Protein AF-A0A6V7IJY2-F1 (afdb_monomer)

pLDDT: mean 71.5, std 13.2, range [36.22, 89.38]

Secondary structure (DSSP, 8-state):
-PPPSS---TT-EEEEEE-S-BTTBSSS--SS-EEEEEEEE-HHHHTTSSS---TTEEEEEETTEEEEEE----

Foldseek 3Di:
DDDDPDDFDFFDKDKDWAQAADPVGNPDGHPDIDMDMWTWHPPVVVPPDDPDDDPQWIWTD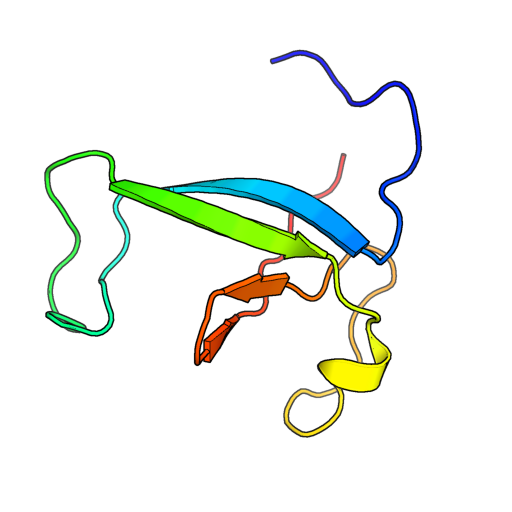DDPDIDTDRPPHD

Sequence (74 aa):
INLPDSDITVGDECVFAGFGASEENPEENSEHLRYGYGKIWSTHKCNGKLPTLKEYEFCFHHRKNTSLTTVPGH

Radius of gyration: 13.29 Å; Cα contacts (8 Å, |Δi|>4): 103; chains: 1; bounding box: 34×25×33 Å

Structure (mmCIF, N/CA/C/O backbone):
data_AF-A0A6V7IJY2-F1
#
_entry.id   AF-A0A6V7IJY2-F1
#
loop_
_atom_site.group_PDB
_atom_site.id
_atom_site.type_symbol
_atom_site.label_atom_id
_atom_site.label_alt_id
_atom_site.label_comp_id
_atom_site.label_asym_id
_atom_site.label_entity_id
_atom_site.label_seq_id
_atom_site.pdbx_PDB_ins_code
_atom_site.Cartn_x
_atom_site.Cartn_y
_atom_site.Cartn_z
_atom_site.occupancy
_atom_site.B_iso_or_equiv
_atom_site.auth_seq_id
_atom_site.auth_comp_id
_atom_site.auth_asym_id
_atom_site.auth_atom_id
_atom_site.pdbx_PDB_model_num
ATOM 1 N N . ILE A 1 1 ? -13.326 9.310 -9.683 1.00 61.75 1 ILE A N 1
ATOM 2 C CA . ILE A 1 1 ? -12.904 8.629 -8.438 1.00 61.75 1 ILE A CA 1
ATOM 3 C C . ILE A 1 1 ? -14.085 8.750 -7.487 1.00 61.75 1 ILE A C 1
ATOM 5 O O . ILE A 1 1 ? -14.531 9.874 -7.300 1.00 61.75 1 ILE A O 1
ATOM 9 N N . ASN A 1 2 ? -14.638 7.637 -6.998 1.00 71.75 2 ASN A N 1
ATOM 10 C CA . ASN A 1 2 ? -15.641 7.659 -5.927 1.00 71.75 2 ASN A CA 1
ATOM 11 C C . ASN A 1 2 ? -14.898 7.494 -4.601 1.00 71.75 2 ASN A C 1
ATOM 13 O O . ASN A 1 2 ? -13.995 6.660 -4.528 1.00 71.75 2 ASN A O 1
ATOM 17 N N . LEU A 1 3 ? -15.243 8.304 -3.603 1.00 76.25 3 LEU A N 1
ATOM 18 C CA . LEU A 1 3 ? -14.697 8.153 -2.256 1.00 76.25 3 LEU A CA 1
ATOM 19 C C . LEU A 1 3 ? -15.327 6.921 -1.585 1.00 76.25 3 LEU A C 1
ATOM 21 O O . LEU A 1 3 ? -16.459 6.572 -1.928 1.00 76.25 3 LEU A O 1
ATOM 25 N N . PRO A 1 4 ? -14.609 6.235 -0.683 1.00 75.75 4 PRO A N 1
ATOM 26 C CA . PRO A 1 4 ? -15.170 5.108 0.049 1.00 75.75 4 PRO A CA 1
ATOM 27 C C . PRO A 1 4 ? -16.292 5.573 0.989 1.00 75.75 4 PRO A C 1
ATOM 29 O O . PRO A 1 4 ? -16.123 6.529 1.743 1.00 75.75 4 PRO A O 1
ATOM 32 N N . ASP A 1 5 ? -17.424 4.867 0.961 1.00 83.75 5 ASP A N 1
ATOM 33 C CA . ASP A 1 5 ? -18.588 5.142 1.821 1.00 83.75 5 ASP A CA 1
ATOM 34 C C . ASP A 1 5 ? -18.454 4.520 3.225 1.00 83.75 5 ASP A C 1
ATOM 36 O O . ASP A 1 5 ? -19.296 4.736 4.099 1.00 83.75 5 ASP A O 1
ATOM 40 N N . SER A 1 6 ? -17.412 3.717 3.444 1.00 82.06 6 SER A N 1
ATOM 41 C CA . SER A 1 6 ? -17.148 3.010 4.694 1.00 82.06 6 SER A CA 1
ATOM 42 C C . SER A 1 6 ? -15.657 2.944 4.993 1.00 82.06 6 SER A C 1
ATOM 44 O O . SER A 1 6 ? -14.827 2.946 4.081 1.00 82.06 6 SER A O 1
ATOM 46 N N . ASP A 1 7 ? -15.331 2.806 6.275 1.00 81.19 7 ASP A N 1
ATOM 47 C CA . ASP A 1 7 ? -13.960 2.577 6.715 1.00 81.19 7 ASP A CA 1
ATOM 48 C C . ASP A 1 7 ? -13.408 1.256 6.164 1.00 81.19 7 ASP A C 1
ATOM 50 O O . ASP A 1 7 ? -14.119 0.259 6.029 1.00 81.19 7 ASP A O 1
ATOM 54 N N . ILE A 1 8 ? -12.109 1.255 5.874 1.00 79.12 8 ILE A N 1
ATOM 55 C CA . ILE A 1 8 ? -11.366 0.071 5.444 1.00 79.12 8 ILE A CA 1
ATOM 56 C C . ILE A 1 8 ? -11.049 -0.791 6.671 1.00 79.12 8 ILE A C 1
ATOM 58 O O . ILE A 1 8 ? -10.518 -0.293 7.668 1.00 79.12 8 ILE A O 1
ATOM 62 N N . THR A 1 9 ? -11.307 -2.097 6.595 1.00 83.00 9 THR A N 1
ATOM 63 C CA . THR A 1 9 ? -11.099 -3.039 7.701 1.00 83.00 9 THR A CA 1
ATOM 64 C C . THR A 1 9 ? -9.962 -4.030 7.440 1.00 83.00 9 THR A C 1
ATOM 66 O O . THR A 1 9 ? -9.579 -4.331 6.309 1.00 83.00 9 THR A O 1
ATOM 69 N N . VAL A 1 10 ? -9.370 -4.555 8.518 1.00 82.12 10 VAL A N 1
ATOM 70 C CA . VAL A 1 10 ? -8.326 -5.587 8.422 1.00 82.12 10 VAL A CA 1
ATOM 71 C C . VAL A 1 10 ? -8.918 -6.864 7.827 1.00 82.12 10 VAL A C 1
ATOM 73 O O . VAL A 1 10 ? -9.848 -7.439 8.383 1.00 82.12 10 VAL A O 1
ATOM 76 N N . GLY A 1 11 ? -8.304 -7.358 6.754 1.00 82.00 11 GLY A N 1
ATOM 77 C CA . GLY A 1 11 ? -8.743 -8.538 6.013 1.00 82.00 11 GLY A CA 1
ATOM 78 C C . GLY A 1 11 ? -9.426 -8.216 4.686 1.00 82.00 11 GLY A C 1
ATOM 79 O O . GLY A 1 11 ? -9.499 -9.122 3.850 1.00 82.00 11 GLY A O 1
ATOM 80 N N . ASP A 1 12 ? -9.836 -6.962 4.469 1.00 84.69 12 ASP A N 1
ATOM 81 C CA . ASP A 1 12 ? -10.438 -6.525 3.209 1.00 84.69 12 ASP A CA 1
ATOM 82 C C . ASP A 1 12 ? -9.486 -6.751 2.039 1.00 84.69 12 ASP A C 1
ATOM 84 O O . ASP A 1 12 ? -8.277 -6.518 2.140 1.00 84.69 12 ASP A O 1
ATOM 88 N N . GLU A 1 13 ? -10.042 -7.235 0.929 1.00 85.62 13 GLU A N 1
ATOM 89 C CA . GLU A 1 13 ? -9.308 -7.446 -0.312 1.00 85.62 13 GLU A CA 1
ATOM 90 C C . GLU A 1 13 ? -9.229 -6.145 -1.104 1.00 85.62 13 GLU A C 1
ATOM 92 O O . GLU A 1 13 ? -10.222 -5.444 -1.286 1.00 85.62 13 GLU A O 1
ATOM 97 N N . CYS A 1 14 ? -8.038 -5.822 -1.595 1.00 82.06 14 CYS A N 1
ATOM 98 C CA . CYS A 1 14 ? -7.804 -4.616 -2.372 1.00 82.06 14 CYS A CA 1
ATOM 99 C C . CYS A 1 14 ? -6.932 -4.894 -3.597 1.00 82.06 14 CYS A C 1
ATOM 101 O O . CYS A 1 14 ? -6.138 -5.842 -3.636 1.00 82.06 14 CYS A O 1
ATOM 103 N N . VAL A 1 15 ? -7.100 -4.042 -4.608 1.00 85.12 15 VAL A N 1
ATOM 104 C CA . VAL A 1 15 ? -6.292 -4.033 -5.828 1.00 85.12 15 VAL A CA 1
ATOM 105 C C . VAL A 1 15 ? -5.377 -2.823 -5.777 1.00 85.12 15 VAL A C 1
ATOM 107 O O . VAL A 1 15 ? -5.841 -1.706 -5.560 1.00 85.12 15 VAL A O 1
ATOM 110 N N . PHE A 1 16 ? -4.089 -3.034 -6.010 1.00 77.81 16 PHE A N 1
ATOM 111 C CA . PHE A 1 16 ? -3.141 -1.955 -6.244 1.00 77.81 16 PHE A CA 1
ATOM 112 C C . PHE A 1 16 ? -2.824 -1.873 -7.728 1.00 77.81 16 PHE A C 1
ATOM 114 O O . PHE A 1 16 ? -2.741 -2.894 -8.410 1.00 77.81 16 PHE A O 1
ATOM 121 N N . ALA A 1 17 ? -2.634 -0.654 -8.216 1.00 83.56 17 ALA A N 1
ATOM 122 C CA . ALA A 1 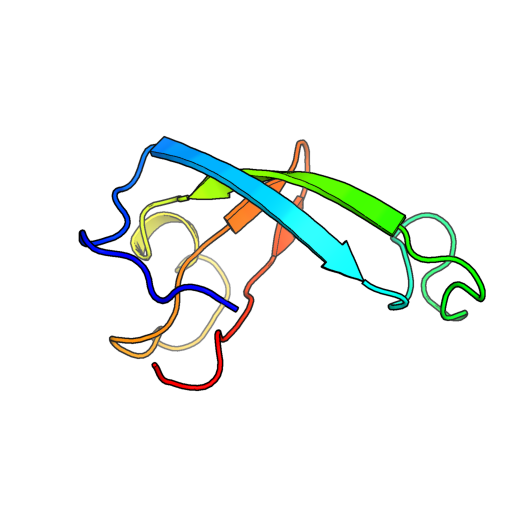17 ? -2.216 -0.402 -9.580 1.00 83.56 17 ALA A CA 1
ATOM 123 C C . ALA A 1 17 ? -1.095 0.638 -9.584 1.00 83.56 17 ALA A C 1
ATOM 125 O O . ALA A 1 17 ? -1.168 1.629 -8.858 1.00 83.56 17 ALA A O 1
ATOM 126 N N . GLY A 1 18 ? -0.054 0.420 -10.382 1.00 85.12 18 GLY A N 1
ATOM 127 C CA . GLY A 1 18 ? 1.062 1.356 -10.459 1.00 85.12 18 GLY A CA 1
ATOM 128 C C . GLY A 1 18 ? 2.025 1.074 -11.604 1.00 85.12 18 GLY A C 1
ATOM 129 O O . GLY A 1 18 ? 2.028 -0.004 -12.196 1.00 85.12 18 GLY A O 1
ATOM 130 N N . PHE A 1 19 ? 2.850 2.076 -11.893 1.00 85.69 19 PHE A N 1
ATOM 131 C CA . PHE A 1 19 ? 3.951 2.014 -12.861 1.00 85.69 19 PHE A CA 1
ATOM 132 C C . PHE A 1 19 ? 5.317 1.866 -12.171 1.00 85.69 19 PHE A C 1
ATOM 134 O O . PHE A 1 19 ? 6.352 1.914 -12.823 1.00 85.69 19 PHE A O 1
ATOM 141 N N . GLY A 1 20 ? 5.335 1.720 -10.842 1.00 82.75 20 GLY A N 1
ATOM 142 C CA . GLY A 1 20 ? 6.571 1.596 -10.074 1.00 82.75 20 GLY A CA 1
ATOM 143 C C . GLY A 1 20 ? 7.351 0.323 -10.400 1.00 82.75 20 GLY A C 1
ATOM 144 O O . GLY A 1 20 ? 6.811 -0.632 -10.971 1.00 82.75 20 GLY A O 1
ATOM 145 N N . ALA A 1 21 ? 8.622 0.322 -10.010 1.00 78.06 21 ALA A N 1
ATOM 146 C CA . ALA A 1 21 ? 9.492 -0.837 -10.110 1.00 78.06 21 ALA A CA 1
ATOM 147 C C . ALA A 1 21 ? 8.907 -2.070 -9.402 1.00 78.06 21 ALA A C 1
ATOM 149 O O . ALA A 1 21 ? 8.151 -1.975 -8.431 1.00 78.06 21 ALA A O 1
ATOM 150 N N . SER A 1 22 ? 9.262 -3.246 -9.909 1.00 76.56 22 SER A N 1
ATOM 151 C CA . SER A 1 22 ? 8.813 -4.535 -9.367 1.00 76.56 22 SER A CA 1
ATOM 152 C C . SER A 1 22 ? 9.952 -5.275 -8.692 1.00 76.56 22 SER A C 1
ATOM 154 O O . SER A 1 22 ? 11.108 -4.996 -8.963 1.00 76.56 22 SER A O 1
ATOM 156 N N . GLU A 1 23 ? 9.654 -6.285 -7.883 1.00 71.81 23 GLU A N 1
ATOM 157 C CA . GLU A 1 23 ? 10.704 -7.121 -7.279 1.00 71.81 23 GLU A CA 1
ATOM 158 C C . GLU A 1 23 ? 11.578 -7.838 -8.312 1.00 71.81 23 GLU A C 1
ATOM 160 O O . GLU A 1 23 ? 12.767 -8.030 -8.083 1.00 71.81 23 GLU A O 1
ATOM 165 N N . GLU A 1 24 ? 10.999 -8.209 -9.454 1.00 76.00 24 GLU A N 1
ATOM 166 C CA . GLU A 1 24 ? 11.718 -8.874 -10.547 1.00 76.00 24 GLU A CA 1
ATOM 167 C C . GLU A 1 24 ? 12.636 -7.913 -11.310 1.00 76.00 24 GLU A C 1
ATOM 169 O O . GLU A 1 24 ? 13.596 -8.347 -11.940 1.00 76.00 24 GLU A O 1
ATOM 174 N N . ASN A 1 25 ? 12.348 -6.611 -11.248 1.00 79.38 25 ASN A N 1
ATOM 175 C CA . ASN A 1 25 ? 13.136 -5.567 -11.886 1.00 79.38 25 ASN A CA 1
ATOM 176 C C . ASN A 1 25 ? 13.058 -4.281 -11.037 1.00 79.38 25 ASN A C 1
ATOM 178 O O . ASN A 1 25 ? 12.178 -3.446 -11.273 1.00 79.38 25 ASN A O 1
ATOM 182 N N . PRO A 1 26 ? 13.887 -4.174 -9.979 1.00 79.44 26 PRO A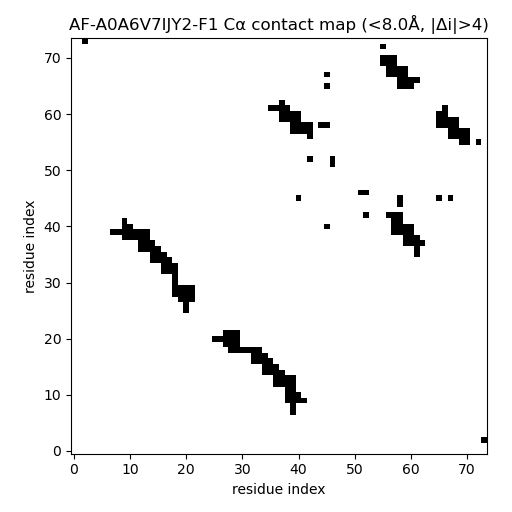 N 1
ATOM 183 C CA . PRO A 1 26 ? 13.772 -3.123 -8.966 1.00 79.44 26 PRO A CA 1
ATOM 184 C C . PRO A 1 26 ? 14.359 -1.774 -9.402 1.00 79.44 26 PRO A C 1
ATOM 186 O O . PRO A 1 26 ? 14.075 -0.763 -8.764 1.00 79.44 26 PRO A O 1
ATOM 189 N N . GLU A 1 27 ? 15.169 -1.745 -10.462 1.00 82.62 27 GLU A N 1
ATOM 190 C CA . GLU A 1 27 ? 15.827 -0.526 -10.962 1.00 82.62 27 GLU A CA 1
ATOM 191 C C . GLU A 1 27 ? 15.017 0.185 -12.056 1.00 82.62 27 GLU A C 1
ATOM 193 O O . GLU A 1 27 ? 15.302 1.333 -12.395 1.00 82.62 27 GLU A O 1
ATOM 198 N N . GLU A 1 28 ? 13.986 -0.472 -12.589 1.00 84.81 28 GLU A N 1
ATOM 199 C CA . GLU A 1 28 ? 13.233 0.006 -13.740 1.00 84.81 28 GLU A CA 1
ATOM 200 C C . GLU A 1 28 ? 11.740 0.111 -13.424 1.00 84.81 28 GLU A C 1
ATOM 202 O O . GLU A 1 28 ? 11.085 -0.850 -13.013 1.00 84.81 28 GLU A O 1
ATOM 207 N N . ASN A 1 29 ? 11.184 1.298 -13.650 1.00 86.31 29 ASN A N 1
ATOM 208 C CA . ASN A 1 29 ? 9.744 1.503 -13.598 1.00 86.31 29 ASN A CA 1
ATOM 209 C C . ASN A 1 29 ? 9.078 0.859 -14.818 1.00 86.31 29 ASN A C 1
ATOM 211 O O . ASN A 1 29 ? 9.614 0.857 -15.921 1.00 86.31 29 ASN A O 1
ATOM 215 N N . SER A 1 30 ? 7.871 0.341 -14.631 1.00 82.62 30 SER A N 1
ATOM 216 C CA . SER A 1 30 ? 7.102 -0.250 -15.718 1.00 82.62 30 SER A CA 1
ATOM 217 C C . SER A 1 30 ? 6.550 0.825 -16.650 1.00 82.62 30 SER A C 1
ATOM 219 O O . SER A 1 30 ? 5.887 1.751 -16.193 1.00 82.62 30 SER A O 1
ATOM 221 N N . GLU A 1 31 ? 6.709 0.650 -17.962 1.00 89.38 31 GLU A N 1
ATOM 222 C CA . GLU A 1 31 ? 6.012 1.470 -18.971 1.00 89.38 31 GLU A CA 1
ATOM 223 C C . GLU A 1 31 ? 4.502 1.168 -19.038 1.00 89.38 31 GLU A C 1
ATOM 225 O O . GLU A 1 31 ? 3.700 1.969 -19.521 1.00 89.38 31 GLU A O 1
ATOM 230 N N . HIS A 1 32 ? 4.091 0.007 -18.525 1.00 86.38 32 HIS A N 1
ATOM 231 C CA . HIS A 1 32 ? 2.700 -0.434 -18.489 1.00 86.38 32 HIS A CA 1
ATOM 232 C C . HIS A 1 32 ? 2.136 -0.405 -17.072 1.00 86.38 32 HIS A C 1
ATOM 234 O O . HIS A 1 32 ? 2.839 -0.725 -16.110 1.00 86.38 32 HIS A O 1
ATOM 240 N N . LEU A 1 33 ? 0.845 -0.087 -16.949 1.00 85.56 33 LEU A N 1
ATOM 241 C CA . LEU A 1 33 ? 0.145 -0.141 -15.669 1.00 85.56 33 LEU A CA 1
ATOM 242 C C . LEU A 1 33 ? 0.078 -1.595 -15.199 1.00 85.56 33 LEU A C 1
ATOM 244 O O . LEU A 1 33 ? -0.508 -2.446 -15.870 1.00 85.56 33 LEU A O 1
ATOM 248 N N . ARG A 1 34 ? 0.686 -1.879 -14.048 1.00 82.31 34 ARG A N 1
ATOM 249 C CA . ARG A 1 34 ? 0.642 -3.201 -13.419 1.00 82.31 34 ARG A CA 1
ATOM 250 C C . ARG A 1 34 ? -0.387 -3.205 -12.313 1.00 82.31 34 ARG A C 1
ATOM 252 O O . ARG A 1 34 ? -0.608 -2.180 -11.675 1.00 82.31 34 ARG A O 1
ATOM 259 N N . TYR A 1 35 ? -0.953 -4.377 -12.066 1.00 82.62 35 TYR A N 1
ATOM 260 C CA . TYR A 1 35 ? -1.913 -4.603 -10.998 1.00 82.62 35 TYR A CA 1
ATOM 261 C C . TYR A 1 35 ? -1.416 -5.697 -10.068 1.00 82.62 35 TYR A C 1
ATOM 263 O O . TYR A 1 35 ? -0.775 -6.653 -10.510 1.00 82.62 35 TYR A O 1
ATOM 271 N N . GLY A 1 36 ? -1.787 -5.613 -8.800 1.00 81.31 36 GLY A N 1
ATOM 272 C CA . GLY A 1 36 ? -1.763 -6.775 -7.931 1.00 81.31 36 GLY A CA 1
ATOM 273 C C . GLY A 1 36 ? -2.848 -6.717 -6.874 1.00 81.31 36 GLY A C 1
ATOM 274 O O . GLY A 1 36 ? -3.556 -5.725 -6.728 1.00 81.31 36 GLY A O 1
ATOM 275 N N . TYR A 1 37 ? -3.006 -7.834 -6.176 1.00 83.38 37 TYR A N 1
ATOM 276 C CA . TYR A 1 37 ? -4.151 -8.102 -5.315 1.00 83.38 37 TYR A CA 1
ATOM 277 C C . TYR A 1 37 ? -3.650 -8.510 -3.945 1.00 83.38 37 TYR A C 1
ATOM 279 O O . TYR A 1 37 ? -2.783 -9.373 -3.851 1.00 83.38 37 TYR A O 1
ATOM 287 N N . GLY A 1 38 ? -4.200 -7.969 -2.872 1.00 84.31 38 GLY A N 1
ATOM 288 C CA . GLY A 1 38 ? -3.837 -8.439 -1.540 1.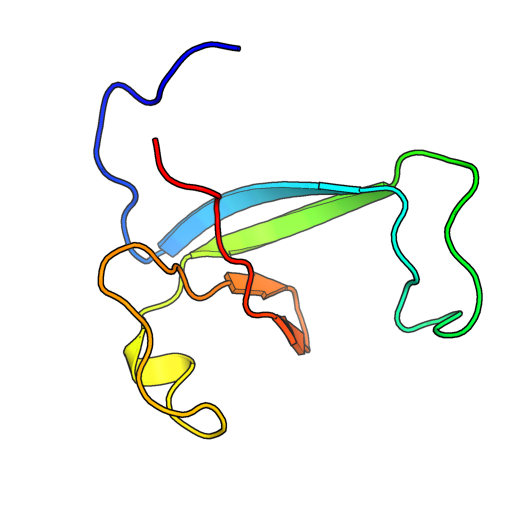00 84.31 38 GLY A CA 1
ATOM 289 C C . GLY A 1 38 ? -4.857 -8.045 -0.500 1.00 84.31 38 GLY A C 1
ATOM 290 O O . GLY A 1 38 ? -6.017 -7.812 -0.831 1.00 84.31 38 GLY A O 1
ATOM 291 N N . LYS A 1 39 ? -4.421 -8.022 0.761 1.00 84.69 39 LYS A N 1
ATOM 292 C CA . LYS A 1 39 ? -5.306 -7.754 1.895 1.00 84.69 39 LYS A CA 1
ATOM 293 C C . LYS A 1 39 ? -4.766 -6.661 2.790 1.00 84.69 39 LYS A C 1
ATOM 295 O O . LYS A 1 39 ? -3.552 -6.556 2.994 1.00 84.69 39 LYS A O 1
ATOM 300 N N . ILE A 1 40 ? -5.686 -5.914 3.381 1.00 81.75 40 ILE A N 1
ATOM 301 C CA . ILE A 1 40 ? -5.387 -4.966 4.447 1.00 81.75 40 ILE A CA 1
ATOM 302 C C . ILE A 1 40 ? -4.986 -5.745 5.696 1.00 81.75 40 ILE A C 1
ATOM 304 O O . ILE A 1 40 ? -5.661 -6.682 6.123 1.00 81.75 40 ILE A O 1
ATOM 308 N N . TRP A 1 41 ? -3.853 -5.386 6.283 1.00 77.00 41 TRP A N 1
ATOM 309 C CA . TRP A 1 41 ? -3.322 -5.987 7.500 1.00 77.00 41 TRP A CA 1
ATOM 310 C C . TRP A 1 41 ? -3.423 -5.018 8.668 1.00 77.00 41 TRP A C 1
ATOM 312 O O . TRP A 1 41 ? -3.464 -3.802 8.493 1.00 77.00 41 TRP A O 1
ATOM 322 N N . SER A 1 42 ? -3.429 -5.560 9.889 1.00 72.69 42 SER A N 1
ATOM 323 C CA . SER A 1 42 ? -3.331 -4.704 11.064 1.00 72.69 42 SER A CA 1
ATOM 324 C C . SER A 1 42 ? -1.991 -3.972 11.058 1.00 72.69 42 SER A C 1
ATOM 326 O O . SER A 1 42 ? -0.943 -4.550 10.755 1.00 72.69 42 SER A O 1
ATOM 328 N N . THR A 1 43 ? -2.019 -2.701 11.441 1.00 67.00 43 THR A N 1
ATOM 329 C CA . THR A 1 43 ? -0.828 -1.850 11.572 1.00 67.00 43 THR A CA 1
ATOM 330 C C . THR A 1 43 ? 0.230 -2.489 12.483 1.00 67.00 43 THR A C 1
ATOM 332 O O . THR A 1 43 ? 1.426 -2.410 12.207 1.00 67.00 43 THR A O 1
ATOM 335 N N . HIS A 1 44 ? -0.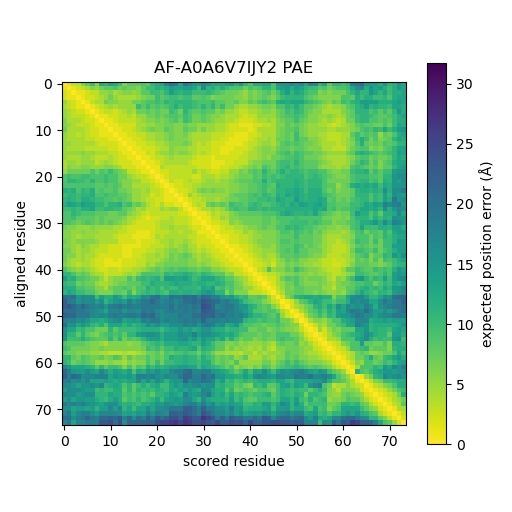197 -3.259 13.492 1.00 67.88 44 HIS A N 1
ATOM 336 C CA . HIS A 1 44 ? 0.684 -4.038 14.366 1.00 67.88 44 HIS A CA 1
ATOM 337 C C . HIS A 1 44 ? 1.52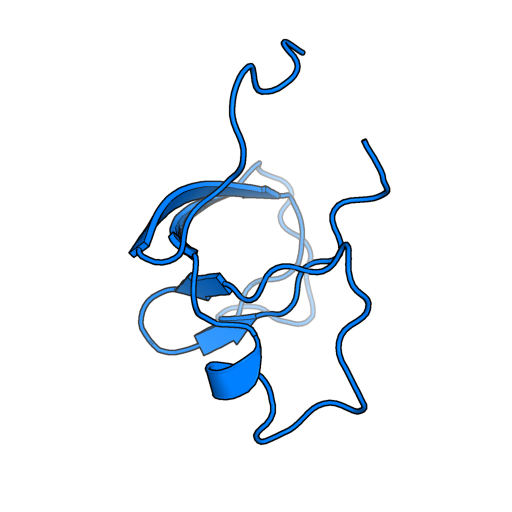9 -5.091 13.621 1.00 67.88 44 HIS A C 1
ATOM 339 O O . HIS A 1 44 ? 2.678 -5.319 13.988 1.00 67.88 44 HIS A O 1
ATOM 345 N N . LYS A 1 45 ? 1.010 -5.709 12.548 1.00 66.75 45 LYS A N 1
ATOM 346 C CA . LYS A 1 45 ? 1.774 -6.679 11.739 1.00 66.75 45 LYS A CA 1
ATOM 347 C C . LYS A 1 45 ? 2.812 -6.022 10.823 1.00 66.75 45 LYS A C 1
ATOM 349 O O . LYS A 1 45 ? 3.772 -6.686 10.443 1.00 66.75 45 LYS A O 1
ATOM 354 N N . CYS A 1 46 ? 2.659 -4.737 10.501 1.00 67.38 46 CYS A N 1
ATOM 355 C CA . CYS A 1 46 ? 3.697 -3.956 9.819 1.00 67.38 46 CYS A CA 1
ATOM 356 C C . CYS A 1 46 ? 4.811 -3.485 10.773 1.00 67.38 46 CYS A C 1
ATOM 358 O O . CYS A 1 46 ? 5.941 -3.255 10.343 1.00 67.38 46 CYS A O 1
ATOM 360 N N . ASN A 1 47 ? 4.520 -3.389 12.074 1.00 56.12 47 ASN A N 1
ATOM 361 C CA . ASN A 1 47 ? 5.368 -2.762 13.096 1.00 56.12 47 ASN A CA 1
ATOM 362 C C . ASN A 1 47 ? 6.656 -3.528 13.466 1.00 56.12 47 ASN A C 1
ATOM 364 O O . ASN A 1 47 ? 7.363 -3.137 14.388 1.00 56.12 47 ASN A O 1
ATOM 368 N N . GLY A 1 48 ? 7.008 -4.598 12.748 1.00 55.44 48 GLY A N 1
ATOM 369 C CA . GLY A 1 48 ? 8.284 -5.291 12.950 1.00 55.44 48 GLY A CA 1
ATOM 370 C C . GLY A 1 48 ? 9.505 -4.567 12.364 1.00 55.44 48 GLY A C 1
ATOM 371 O O . GLY A 1 48 ? 10.628 -4.947 12.690 1.00 55.44 48 GLY A O 1
ATOM 372 N N . LYS A 1 49 ? 9.323 -3.576 11.470 1.00 54.78 49 LYS A N 1
ATOM 373 C CA . LYS A 1 49 ? 10.431 -2.960 10.702 1.00 54.78 49 LYS A CA 1
ATOM 374 C C . LYS A 1 49 ? 10.314 -1.454 10.406 1.00 54.78 49 LYS A C 1
ATOM 376 O O . LYS A 1 49 ? 11.210 -0.926 9.755 1.00 54.78 49 LYS A O 1
ATOM 381 N N . LEU A 1 50 ? 9.260 -0.758 10.841 1.00 57.00 50 LEU A N 1
ATOM 382 C CA . LEU A 1 50 ? 9.046 0.660 10.507 1.00 57.00 50 LEU A CA 1
ATOM 383 C C . LEU A 1 50 ? 8.733 1.494 11.762 1.00 57.00 50 LEU A C 1
ATOM 385 O O . LEU A 1 50 ? 8.008 1.010 12.632 1.00 57.00 50 LEU A O 1
ATOM 389 N N . PRO A 1 51 ? 9.278 2.722 11.884 1.00 54.31 51 PRO A N 1
ATOM 390 C CA . PRO A 1 51 ? 8.963 3.619 12.989 1.00 54.31 51 PRO A CA 1
ATOM 391 C C . PRO A 1 51 ? 7.504 4.073 12.866 1.00 54.31 51 PRO A C 1
ATOM 393 O O . PRO A 1 51 ? 7.138 4.655 11.856 1.00 54.31 51 PRO A O 1
ATOM 396 N N . THR A 1 52 ? 6.701 3.752 13.882 1.00 61.00 52 THR A N 1
ATOM 397 C CA . THR A 1 52 ? 5.328 4.213 14.163 1.00 61.00 52 THR A CA 1
ATOM 398 C C . THR A 1 52 ? 4.508 4.658 12.947 1.00 61.00 52 THR A C 1
ATOM 400 O O . THR A 1 52 ? 4.612 5.800 12.500 1.00 61.00 52 THR A O 1
ATOM 403 N N . LEU A 1 53 ? 3.622 3.778 12.475 1.00 59.78 53 LEU A N 1
ATOM 404 C CA . LEU A 1 53 ? 2.624 4.135 11.467 1.00 59.78 53 LEU A CA 1
ATOM 405 C C . LEU A 1 53 ? 1.746 5.290 11.928 1.00 59.78 53 LEU A C 1
ATOM 407 O O . LEU A 1 53 ? 1.281 5.307 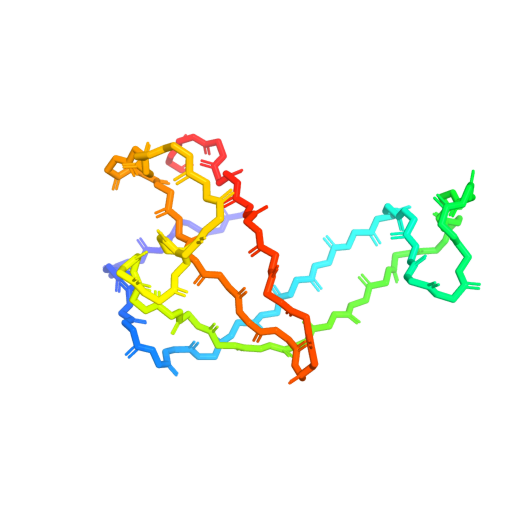13.071 1.00 59.78 53 LEU A O 1
ATOM 411 N N . LYS A 1 54 ? 1.514 6.243 11.027 1.00 65.12 54 LYS A N 1
ATOM 412 C CA . LYS A 1 54 ? 0.577 7.339 11.270 1.00 65.12 54 LYS A CA 1
ATOM 413 C C . LYS A 1 54 ? -0.856 6.811 11.197 1.00 65.12 54 LYS A C 1
ATOM 415 O O . LYS A 1 54 ? -1.120 5.816 10.531 1.00 65.12 54 LYS A O 1
ATOM 420 N N . GLU A 1 55 ? -1.794 7.490 11.856 1.00 61.94 55 GLU A N 1
ATOM 421 C CA . GLU A 1 55 ? -3.201 7.048 11.953 1.00 61.94 55 GLU A CA 1
ATOM 422 C C . GLU A 1 55 ? -3.896 6.863 10.589 1.00 61.94 55 GLU A C 1
ATOM 424 O O . GLU A 1 55 ? -4.873 6.131 10.493 1.00 61.94 55 GLU A O 1
ATOM 429 N N . TYR A 1 56 ? -3.365 7.481 9.533 1.00 67.88 56 TYR A N 1
ATOM 430 C CA . TYR A 1 56 ? -3.862 7.420 8.155 1.00 67.88 56 TYR A CA 1
ATOM 431 C C . TYR A 1 56 ? -3.079 6.454 7.247 1.00 67.88 56 TYR A C 1
ATOM 433 O O . TYR A 1 56 ? -3.237 6.478 6.026 1.00 67.88 56 TYR A O 1
ATOM 441 N N . GLU A 1 57 ? -2.199 5.625 7.809 1.00 68.69 57 GLU A N 1
ATOM 442 C CA . GLU A 1 57 ? -1.410 4.653 7.053 1.00 68.69 57 GLU A CA 1
ATOM 443 C C . GLU A 1 57 ? -1.954 3.237 7.228 1.00 68.69 57 GLU A C 1
ATOM 445 O O . GLU A 1 57 ? -2.158 2.751 8.342 1.00 68.69 57 GLU A O 1
ATOM 450 N N . PHE A 1 58 ? -2.130 2.539 6.105 1.00 71.69 58 PHE A N 1
ATOM 451 C CA . PHE A 1 58 ? -2.586 1.155 6.091 1.00 71.69 58 PHE A CA 1
ATOM 452 C C . PHE A 1 58 ? -1.427 0.214 5.769 1.00 71.69 58 PHE A C 1
ATOM 454 O O . PHE A 1 58 ? -0.595 0.468 4.896 1.00 71.69 58 PHE A O 1
ATOM 461 N N . CYS A 1 59 ? -1.387 -0.909 6.482 1.00 75.00 59 CYS A N 1
ATOM 462 C CA . CYS A 1 59 ? -0.465 -1.993 6.186 1.00 75.00 59 CYS A CA 1
ATOM 463 C C . CYS A 1 59 ? -1.073 -2.886 5.111 1.00 75.00 59 CYS A C 1
ATOM 465 O O . CYS A 1 59 ? -2.207 -3.344 5.256 1.00 75.00 59 CYS A O 1
ATOM 467 N N . PHE A 1 60 ? -0.309 -3.188 4.069 1.00 74.56 60 PHE A N 1
ATOM 468 C CA . PHE A 1 60 ? -0.755 -4.069 3.005 1.00 74.56 60 PHE A CA 1
ATOM 469 C C . PHE A 1 60 ? 0.197 -5.248 2.832 1.00 74.56 60 PHE A C 1
ATOM 471 O O . PHE A 1 60 ? 1.421 -5.114 2.909 1.00 74.56 60 PHE A O 1
ATOM 478 N N . HIS A 1 61 ? -0.378 -6.418 2.568 1.00 70.81 61 HIS A N 1
ATOM 479 C CA . HIS A 1 61 ? 0.389 -7.627 2.315 1.00 70.81 61 HIS A CA 1
ATOM 480 C C . HIS A 1 61 ? 0.001 -8.266 0.982 1.00 70.81 61 HIS A C 1
ATOM 482 O O . HIS A 1 61 ? -1.150 -8.670 0.781 1.00 70.81 61 HIS A O 1
ATOM 488 N N . HIS A 1 62 ? 0.993 -8.420 0.102 1.00 65.88 62 HIS A N 1
ATOM 489 C CA . HIS A 1 62 ? 0.876 -9.153 -1.152 1.00 65.88 62 HIS A CA 1
ATOM 490 C C . HIS A 1 62 ? 1.817 -10.357 -1.148 1.00 65.88 62 HIS A C 1
ATOM 492 O O . HIS A 1 62 ? 3.038 -10.224 -1.218 1.00 65.88 62 HIS A O 1
ATOM 498 N N . ARG A 1 63 ? 1.232 -11.559 -1.111 1.00 61.56 63 ARG A N 1
ATOM 499 C CA . ARG A 1 63 ? 1.926 -12.858 -1.156 1.00 61.56 63 ARG A CA 1
ATOM 500 C C . ARG A 1 63 ? 3.090 -13.010 -0.163 1.00 61.56 63 ARG A C 1
ATOM 502 O O . ARG A 1 63 ? 2.890 -13.576 0.901 1.00 61.56 63 ARG A O 1
ATOM 509 N N . LYS A 1 64 ? 4.312 -12.632 -0.562 1.00 51.09 64 LYS A N 1
ATOM 510 C CA . LYS A 1 64 ? 5.567 -12.826 0.189 1.00 51.09 64 LYS A CA 1
ATOM 511 C C . LYS A 1 64 ? 6.165 -11.521 0.713 1.00 51.09 64 LYS A C 1
ATOM 513 O O . LYS A 1 64 ? 7.089 -11.595 1.517 1.00 51.09 64 LYS A O 1
ATOM 518 N N . ASN A 1 65 ? 5.635 -10.366 0.311 1.00 53.91 65 ASN A N 1
ATOM 519 C CA . ASN A 1 65 ? 6.166 -9.068 0.700 1.00 53.91 65 ASN A CA 1
ATOM 520 C C . ASN A 1 65 ? 5.072 -8.159 1.262 1.00 53.91 65 ASN A C 1
ATOM 522 O O . ASN A 1 65 ? 3.969 -8.022 0.730 1.00 53.91 65 ASN A O 1
ATOM 526 N N . THR A 1 66 ? 5.389 -7.583 2.417 1.00 54.09 66 THR A N 1
ATOM 527 C CA . THR A 1 66 ? 4.578 -6.570 3.083 1.00 54.09 66 THR A CA 1
ATOM 528 C C . THR A 1 66 ? 5.108 -5.220 2.637 1.00 54.09 66 THR A C 1
ATOM 530 O O . THR A 1 66 ? 6.278 -4.916 2.871 1.00 54.09 66 THR A O 1
ATOM 533 N N . SER A 1 67 ? 4.257 -4.422 2.007 1.00 58.78 67 SER A N 1
ATOM 534 C CA . SER A 1 67 ? 4.606 -3.078 1.560 1.00 58.78 67 SER A CA 1
ATOM 535 C C . SER A 1 67 ? 3.794 -2.074 2.356 1.00 58.78 67 SER A C 1
ATOM 537 O O . SER A 1 67 ? 2.600 -2.267 2.591 1.00 58.78 67 SER A O 1
ATOM 539 N N . LEU A 1 68 ? 4.452 -0.996 2.772 1.00 58.88 68 LEU A N 1
ATOM 540 C CA . LEU A 1 68 ? 3.750 0.151 3.312 1.00 58.88 68 LEU A CA 1
ATOM 541 C C . LEU A 1 68 ? 3.397 1.094 2.174 1.00 58.88 68 LEU A C 1
ATOM 543 O O . LEU A 1 68 ? 4.269 1.463 1.389 1.00 58.88 68 LEU A O 1
ATOM 547 N N . THR A 1 69 ? 2.133 1.487 2.094 1.00 56.00 69 THR A N 1
ATOM 548 C CA . THR A 1 69 ? 1.715 2.557 1.200 1.00 56.00 69 THR A CA 1
ATOM 549 C C . THR A 1 69 ? 0.967 3.601 2.014 1.00 56.00 69 THR A C 1
ATOM 551 O O . THR A 1 69 ? 0.045 3.287 2.766 1.00 56.00 69 THR A O 1
ATOM 554 N N . THR A 1 70 ? 1.415 4.847 1.913 1.00 46.66 70 THR A N 1
ATOM 555 C CA . THR A 1 70 ? 0.687 5.991 2.449 1.00 46.66 70 THR A CA 1
ATOM 556 C C . THR A 1 70 ? -0.336 6.365 1.389 1.00 46.66 70 THR A C 1
ATOM 558 O O . THR A 1 70 ?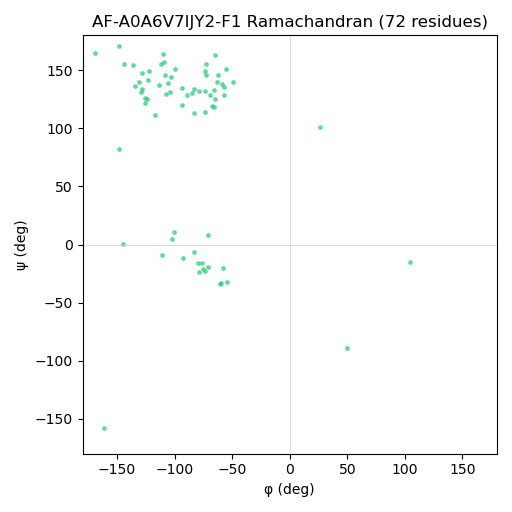 0.045 6.787 0.298 1.00 46.66 70 THR A O 1
ATOM 561 N N . VAL A 1 71 ? -1.624 6.202 1.682 1.00 46.72 71 VAL A N 1
ATOM 562 C CA . VAL A 1 71 ? -2.667 6.840 0.875 1.00 46.72 71 VAL A CA 1
ATOM 563 C C . VAL A 1 71 ? -2.610 8.327 1.241 1.00 46.72 71 VAL A C 1
ATOM 565 O O . VAL A 1 71 ? -2.822 8.650 2.413 1.00 46.72 71 VAL A O 1
ATOM 568 N N . PRO A 1 72 ? -2.229 9.242 0.326 1.00 38.41 72 PRO A N 1
ATOM 569 C CA . PRO A 1 72 ? -2.276 10.670 0.621 1.00 38.41 72 PRO A CA 1
ATOM 570 C C . PRO A 1 72 ? -3.710 11.019 1.016 1.00 38.41 72 PRO A C 1
ATOM 572 O O . PRO A 1 72 ? -4.637 10.602 0.331 1.00 38.41 72 PRO A O 1
ATOM 575 N N . GLY A 1 73 ? -3.856 11.685 2.164 1.00 36.22 73 GLY A N 1
ATOM 576 C CA . GLY A 1 73 ? -5.096 11.733 2.935 1.00 36.22 73 GLY A CA 1
ATOM 577 C C . GLY A 1 73 ? -6.354 12.082 2.140 1.00 36.22 73 GLY A C 1
ATOM 578 O O . GL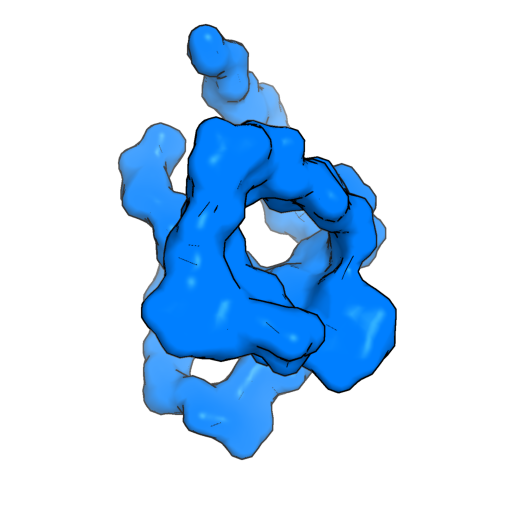Y A 1 73 ? -6.334 13.014 1.339 1.00 36.22 73 GLY A O 1
ATOM 579 N N . HIS A 1 74 ? -7.427 11.371 2.508 1.00 39.72 74 HIS A N 1
ATOM 580 C CA . HIS A 1 74 ? -8.785 11.402 1.955 1.00 39.72 74 HIS A CA 1
ATOM 581 C C . HIS A 1 74 ? -8.948 10.812 0.549 1.00 39.72 74 HIS A C 1
ATOM 583 O O . HIS A 1 74 ? -8.562 11.459 -0.448 1.00 39.72 74 HIS A O 1
#

Organism: NCBI:txid1563983

InterPro domains:
  IPR009003 Peptidase S1, PA clan [SSF50494] (1-67)

Mean predicted aligned error: 8.7 Å

Nearest PDB structures (foldseek):
  7z9f-assembly1_Y  TM=8.294E-01  e=1.575E-02  Homo sapiens
  1h4w-assembly1_A  TM=8.429E-01  e=1.883E-02  Homo sapiens
  4wxv-assembly2_B  TM=8.298E-01  e=1.883E-02  Homo sapiens
  3bth-assembly1_E  TM=8.448E-01  e=3.620E-02  Bos taurus
  2aiq-assembly1_A  TM=8.109E-01  e=3.465E-01  Agkistrodon contortrix contortrix

Solvent-accessible surface area (backbone atoms only — not comparable to full-atom values): 4855 Å² total; per-residue (Å²): 136,83,78,78,93,62,86,89,53,72,65,44,77,46,76,49,74,45,42,61,49,40,92,93,42,70,92,46,61,43,95,53,83,42,74,49,68,36,31,32,41,54,55,74,77,51,56,83,80,54,85,77,81,54,98,72,46,53,24,34,41,42,99,90,50,76,48,83,51,76,60,74,83,128